Protein AF-A0A2N0D2Q7-F1 (afdb_monomer_lite)

Sequence (90 aa):
MTRPNASKPAYTPAPKPPYTGNGTEVVDNLTADTAPASRLLAIAAWHDRDWRGRERHGRHKRIAARLRQVAALVAATTVANDNAAVRAAA

Radius of gyration: 23.2 Å; chains: 1; bounding box: 57×54×51 Å

Organism: Rhizobium sullae (NCBI:txid50338)

Foldseek 3Di:
DDDDDPDDDDDDDDDDPDDPDPLCVVLVPDALVNDALVVLQVVLVVLQDDDPPDGRPVSSVVNSVSSNVRSVVRVVVVVVVVVVVVVVVD

Structure (mmCIF, N/CA/C/O backbone):
data_AF-A0A2N0D2Q7-F1
#
_entry.id   AF-A0A2N0D2Q7-F1
#
loop_
_atom_site.group_PDB
_atom_site.id
_atom_site.type_symbol
_atom_site.label_atom_id
_atom_site.label_alt_id
_atom_site.label_comp_id
_atom_site.label_asym_id
_atom_site.label_entity_id
_atom_site.label_seq_id
_atom_site.pdbx_PDB_ins_code
_atom_site.Cartn_x
_atom_site.Cartn_y
_atom_site.Cartn_z
_atom_site.occupancy
_atom_site.B_iso_or_equiv
_atom_site.auth_seq_id
_atom_site.auth_comp_id
_atom_site.auth_asym_id
_atom_site.auth_atom_id
_atom_site.pdbx_PDB_model_num
ATOM 1 N N . MET A 1 1 ? 34.892 49.966 -28.225 1.00 40.56 1 MET A N 1
ATOM 2 C CA . MET A 1 1 ? 34.788 49.690 -26.774 1.00 40.56 1 MET A CA 1
ATOM 3 C C . MET A 1 1 ? 33.956 48.427 -26.586 1.00 40.56 1 MET A C 1
ATOM 5 O O . MET A 1 1 ? 32.743 48.495 -26.717 1.00 40.56 1 MET A O 1
ATOM 9 N N . THR A 1 2 ? 34.589 47.277 -26.345 1.00 53.41 2 THR A N 1
ATOM 10 C CA . THR A 1 2 ? 33.900 45.983 -26.165 1.00 53.41 2 THR A CA 1
ATOM 11 C C . THR A 1 2 ? 33.968 45.608 -24.688 1.00 53.41 2 THR A C 1
ATOM 13 O O . THR A 1 2 ? 35.058 45.515 -24.131 1.00 53.41 2 THR A O 1
ATOM 16 N N . ARG A 1 3 ? 32.815 45.454 -24.028 1.00 54.00 3 ARG A N 1
ATOM 17 C CA . ARG A 1 3 ? 32.745 45.030 -22.621 1.00 54.00 3 ARG A CA 1
ATOM 18 C C . ARG A 1 3 ? 33.113 43.542 -22.514 1.00 54.00 3 ARG A C 1
ATOM 20 O O . ARG A 1 3 ? 32.562 42.758 -23.288 1.00 54.00 3 ARG A O 1
ATOM 27 N N . PRO A 1 4 ? 33.986 43.124 -21.582 1.00 61.34 4 PRO A N 1
ATOM 28 C CA . PRO A 1 4 ? 34.257 41.708 -21.374 1.00 61.34 4 PRO A CA 1
ATOM 29 C C . PRO A 1 4 ? 33.013 41.017 -20.798 1.00 61.34 4 PRO A C 1
ATOM 31 O O . PRO A 1 4 ? 32.495 41.401 -19.750 1.00 61.34 4 PRO A O 1
ATOM 34 N N . ASN A 1 5 ? 32.522 40.006 -21.514 1.00 63.50 5 ASN A N 1
ATOM 35 C CA . ASN A 1 5 ? 31.451 39.126 -21.062 1.00 63.50 5 ASN A CA 1
ATOM 36 C C . ASN A 1 5 ? 32.043 38.124 -20.059 1.00 63.50 5 ASN A C 1
ATOM 38 O O . ASN A 1 5 ? 32.733 37.181 -20.450 1.00 63.50 5 ASN A O 1
ATOM 42 N N . ALA A 1 6 ? 31.833 38.362 -18.763 1.00 65.81 6 ALA A N 1
ATOM 43 C CA . ALA A 1 6 ? 32.274 37.456 -17.710 1.00 65.81 6 ALA A CA 1
ATOM 44 C C . ALA A 1 6 ? 31.496 36.134 -17.818 1.00 65.81 6 ALA A C 1
ATOM 46 O O . ALA A 1 6 ? 30.322 36.047 -17.454 1.00 65.81 6 ALA A O 1
ATOM 47 N N . SER A 1 7 ? 32.152 35.104 -18.351 1.00 70.06 7 SER A N 1
ATOM 48 C CA . SER A 1 7 ? 31.593 33.754 -18.420 1.00 70.06 7 SER A CA 1
ATOM 49 C C . SER A 1 7 ? 31.389 33.231 -16.998 1.00 70.06 7 SER A C 1
ATOM 51 O O . SER A 1 7 ? 32.319 33.250 -16.192 1.00 70.06 7 SER A O 1
ATOM 53 N N . LYS A 1 8 ? 30.168 32.793 -16.663 1.00 72.12 8 LYS A N 1
ATOM 54 C CA . LYS A 1 8 ? 29.886 32.184 -15.355 1.00 72.12 8 LYS A CA 1
ATOM 55 C C . LYS A 1 8 ? 30.752 30.926 -15.181 1.00 72.12 8 LYS A C 1
ATOM 57 O O . LYS A 1 8 ? 30.877 30.165 -16.142 1.00 72.12 8 LYS A O 1
ATOM 62 N N . PRO A 1 9 ? 31.323 30.681 -13.988 1.00 72.69 9 PRO A N 1
ATOM 63 C CA . PRO A 1 9 ? 32.077 29.461 -13.737 1.00 72.69 9 PRO A CA 1
ATOM 64 C C . PRO A 1 9 ? 31.177 28.237 -13.932 1.00 72.69 9 PRO A C 1
ATOM 66 O O . PRO A 1 9 ? 29.998 28.250 -13.565 1.00 72.69 9 PRO A O 1
ATOM 69 N N . ALA A 1 10 ? 31.737 27.186 -14.531 1.00 78.75 10 ALA A N 1
ATOM 70 C CA . ALA A 1 10 ? 31.045 25.919 -14.706 1.00 78.75 10 ALA A CA 1
ATOM 71 C C . ALA A 1 10 ? 30.671 25.341 -13.332 1.00 78.75 10 ALA A C 1
ATOM 73 O O . ALA A 1 10 ? 31.507 25.257 -12.433 1.00 78.75 10 ALA A O 1
ATOM 74 N N . TYR A 1 11 ? 29.406 24.953 -13.165 1.00 78.62 11 TYR A N 1
ATOM 75 C CA . TYR A 1 11 ? 28.974 24.233 -11.975 1.00 78.62 11 TYR A CA 1
ATOM 76 C C . TYR A 1 11 ? 29.500 22.799 -12.041 1.00 78.62 11 TYR A C 1
ATOM 78 O O . TYR A 1 11 ? 29.056 22.013 -12.880 1.00 78.62 11 TYR A O 1
ATOM 86 N N . THR A 1 12 ? 30.418 22.459 -11.141 1.00 76.56 12 THR A N 1
ATOM 87 C CA . THR A 1 12 ? 30.857 21.079 -10.923 1.00 76.56 12 THR A CA 1
ATOM 88 C C . THR A 1 12 ? 30.094 20.527 -9.716 1.00 76.56 12 THR A C 1
ATOM 90 O O . THR A 1 12 ? 30.375 20.948 -8.590 1.00 76.56 12 THR A O 1
ATOM 93 N N . PRO A 1 13 ? 29.106 19.631 -9.896 1.00 79.56 13 PRO A N 1
ATOM 94 C CA . PRO A 1 13 ? 28.424 19.022 -8.764 1.00 79.56 13 PRO A CA 1
ATOM 95 C C . PRO A 1 13 ? 29.413 18.200 -7.936 1.00 79.56 13 PRO A C 1
ATOM 97 O O . PRO A 1 13 ? 30.194 17.418 -8.479 1.00 79.56 13 PRO A O 1
ATOM 100 N N . ALA A 1 14 ? 29.359 18.363 -6.614 1.00 82.06 14 ALA A N 1
ATOM 101 C CA . ALA A 1 14 ? 30.099 17.504 -5.701 1.00 82.06 14 ALA A CA 1
ATOM 102 C C . ALA A 1 14 ? 29.647 16.035 -5.865 1.00 82.06 14 ALA A C 1
ATOM 104 O O . ALA A 1 14 ? 28.467 15.792 -6.153 1.00 82.06 14 ALA A O 1
ATOM 105 N N . PRO A 1 15 ? 30.540 15.047 -5.659 1.00 80.06 15 PRO A N 1
ATOM 106 C CA . PRO A 1 15 ? 30.166 13.640 -5.692 1.00 80.06 15 PRO A CA 1
ATOM 107 C C . PRO A 1 15 ? 29.069 13.373 -4.660 1.00 80.06 15 PRO A C 1
ATOM 109 O O . PRO A 1 15 ? 29.263 13.571 -3.460 1.00 80.06 15 PRO A O 1
ATOM 112 N N . LYS A 1 16 ? 27.894 12.938 -5.124 1.00 79.81 16 LYS A N 1
ATOM 113 C CA . LYS A 1 16 ? 26.809 12.551 -4.224 1.00 79.81 16 LYS A CA 1
ATOM 114 C C . LYS A 1 16 ? 27.183 11.213 -3.574 1.00 79.81 16 LYS A C 1
ATOM 116 O O . LYS A 1 16 ? 27.500 10.280 -4.316 1.00 79.81 16 LYS A O 1
ATOM 121 N N . PRO A 1 17 ? 27.131 11.084 -2.236 1.00 78.81 17 PRO A N 1
ATOM 122 C CA . PRO A 1 17 ? 27.329 9.792 -1.596 1.00 78.81 17 PRO A CA 1
ATOM 123 C C . PRO A 1 17 ? 26.323 8.768 -2.149 1.00 78.81 17 PRO A C 1
ATOM 125 O O . PRO A 1 17 ? 25.193 9.144 -2.496 1.00 78.81 17 PRO A O 1
ATOM 128 N N . PRO A 1 18 ? 26.714 7.485 -2.264 1.00 79.81 18 PRO A N 1
ATOM 129 C CA . PRO A 1 18 ? 25.820 6.450 -2.755 1.00 79.81 18 PRO A CA 1
ATOM 130 C C . PRO A 1 18 ? 24.587 6.376 -1.856 1.00 79.81 18 PRO A C 1
ATOM 132 O O . PRO A 1 18 ? 24.681 6.408 -0.631 1.00 79.81 18 PRO A O 1
ATOM 135 N N . TYR A 1 19 ? 23.412 6.302 -2.475 1.00 77.31 19 TYR A N 1
ATOM 136 C CA . TYR A 1 19 ? 22.171 6.114 -1.741 1.00 77.31 19 TYR A CA 1
ATOM 137 C C . TYR A 1 19 ? 22.163 4.710 -1.129 1.00 77.31 19 TYR A C 1
ATOM 139 O O . TYR A 1 19 ? 22.149 3.719 -1.855 1.00 77.31 19 TYR A O 1
ATOM 147 N N . THR A 1 20 ? 22.189 4.643 0.200 1.00 80.00 20 THR A N 1
ATOM 148 C CA . THR A 1 20 ? 22.220 3.393 0.979 1.00 80.00 20 THR A CA 1
ATOM 149 C C . THR A 1 20 ? 20.830 2.849 1.308 1.00 80.00 20 THR A C 1
ATOM 151 O O . THR A 1 20 ? 20.702 1.821 1.966 1.00 80.00 20 THR A O 1
ATOM 154 N N . GLY A 1 21 ? 19.788 3.546 0.866 1.00 77.25 21 GLY A N 1
ATOM 155 C CA . GLY A 1 21 ? 18.407 3.219 1.152 1.00 77.25 21 GLY A CA 1
ATOM 156 C C . GLY A 1 21 ? 17.818 2.089 0.297 1.00 77.25 21 GLY A C 1
ATOM 157 O O . GLY A 1 21 ? 18.299 1.783 -0.797 1.00 77.25 21 GLY A O 1
ATOM 158 N N . ASN A 1 22 ? 16.734 1.479 0.778 1.00 76.56 22 ASN A N 1
ATOM 159 C CA . ASN A 1 22 ? 15.997 0.417 0.082 1.00 76.56 22 ASN A CA 1
ATOM 160 C C . ASN A 1 22 ? 15.033 0.958 -0.995 1.00 76.56 22 ASN A C 1
ATOM 162 O O . ASN A 1 22 ? 14.508 0.190 -1.809 1.00 76.56 22 ASN A O 1
ATOM 166 N N . GLY A 1 23 ? 14.817 2.276 -1.044 1.00 75.81 23 GLY A N 1
ATOM 167 C CA . GLY A 1 23 ? 13.925 2.911 -2.008 1.00 75.81 23 GLY A CA 1
ATOM 168 C C . GLY A 1 23 ? 12.449 2.887 -1.621 1.00 75.81 23 GLY A C 1
ATOM 169 O O . GLY A 1 23 ? 11.641 3.306 -2.457 1.00 75.81 23 GLY A O 1
ATOM 170 N N . THR A 1 24 ? 12.105 2.402 -0.422 1.00 80.06 24 THR A N 1
ATOM 171 C CA . THR A 1 24 ? 10.740 2.308 0.120 1.00 80.06 24 THR A CA 1
ATOM 172 C C . THR A 1 24 ? 10.563 3.006 1.466 1.00 80.06 24 THR A C 1
ATOM 174 O O . THR A 1 24 ? 9.458 2.981 1.990 1.00 80.06 24 THR A O 1
ATOM 177 N N . GLU A 1 25 ? 11.572 3.697 1.993 1.00 83.88 25 GLU A N 1
ATOM 178 C CA . GLU A 1 25 ? 11.557 4.279 3.346 1.00 83.88 25 GLU A CA 1
ATOM 179 C C . GLU A 1 25 ? 10.393 5.253 3.547 1.00 83.88 25 GLU A C 1
ATOM 181 O O . GLU A 1 25 ? 9.796 5.321 4.615 1.00 83.88 25 GLU A O 1
ATOM 186 N N . VAL A 1 26 ? 10.028 5.991 2.495 1.00 81.12 26 VAL A N 1
ATOM 187 C CA . VAL A 1 26 ? 8.868 6.893 2.518 1.00 81.12 26 VAL A CA 1
ATOM 188 C C . VAL A 1 26 ? 7.559 6.112 2.622 1.00 81.12 26 VAL A C 1
ATOM 190 O O . VAL A 1 26 ? 6.648 6.544 3.315 1.00 81.12 26 VAL A O 1
ATOM 193 N N . VAL A 1 27 ? 7.463 4.967 1.942 1.00 82.44 27 VAL A N 1
ATOM 194 C CA . VAL A 1 27 ? 6.278 4.097 1.972 1.00 82.44 27 VAL A CA 1
ATOM 195 C C . VAL A 1 27 ? 6.162 3.390 3.318 1.00 82.44 27 VAL A C 1
ATOM 197 O O . VAL A 1 27 ? 5.057 3.216 3.817 1.00 82.44 27 VAL A O 1
ATOM 200 N N . ASP A 1 28 ? 7.297 3.016 3.907 1.00 80.38 28 ASP A N 1
ATOM 201 C CA . ASP A 1 28 ? 7.367 2.321 5.192 1.00 80.38 28 ASP A CA 1
ATOM 202 C C . ASP A 1 28 ? 6.841 3.170 6.360 1.00 80.38 28 ASP A C 1
ATOM 204 O O . ASP A 1 28 ? 6.367 2.616 7.347 1.00 80.38 28 ASP A O 1
ATOM 208 N N . ASN A 1 29 ? 6.846 4.497 6.220 1.00 81.44 29 ASN A N 1
ATOM 209 C CA . ASN A 1 29 ? 6.341 5.430 7.229 1.00 81.44 29 ASN A CA 1
ATOM 210 C C . ASN A 1 29 ? 4.869 5.839 7.024 1.00 81.44 29 ASN A C 1
ATOM 212 O O . ASN A 1 29 ? 4.376 6.707 7.741 1.00 81.44 29 ASN A O 1
ATOM 216 N N . LEU A 1 30 ? 4.159 5.268 6.043 1.00 82.62 30 LEU A N 1
ATOM 217 C CA . LEU A 1 30 ? 2.762 5.626 5.782 1.00 82.62 30 LEU A CA 1
ATOM 218 C C . LEU A 1 30 ? 1.819 4.921 6.765 1.00 82.62 30 LEU A C 1
ATOM 220 O O . LEU A 1 30 ? 1.802 3.696 6.866 1.00 82.62 30 LEU A O 1
ATOM 224 N N . THR A 1 31 ? 0.990 5.712 7.445 1.00 77.94 31 THR A N 1
ATOM 225 C CA . THR A 1 31 ? -0.035 5.250 8.395 1.00 77.94 31 THR A CA 1
ATOM 226 C C . THR A 1 31 ? -1.447 5.591 7.914 1.00 77.94 31 THR A C 1
ATOM 228 O O . THR A 1 31 ? -1.621 6.346 6.953 1.00 77.94 31 THR A O 1
ATOM 231 N N . ALA A 1 32 ? -2.462 5.069 8.615 1.00 72.25 32 ALA A N 1
ATOM 232 C CA . ALA A 1 32 ? -3.868 5.385 8.357 1.00 72.25 32 ALA A CA 1
ATOM 233 C C . ALA A 1 32 ? -4.161 6.893 8.464 1.00 72.25 32 ALA A C 1
ATOM 235 O O . ALA A 1 32 ? -4.925 7.42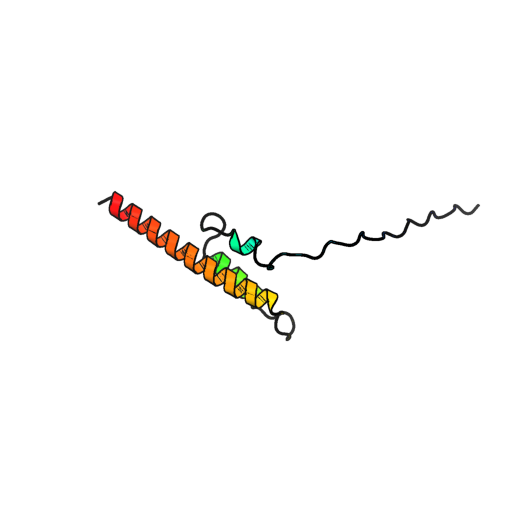5 7.662 1.00 72.25 32 ALA A O 1
ATOM 236 N N . ASP A 1 33 ? -3.482 7.582 9.385 1.00 76.12 33 ASP A N 1
ATOM 237 C CA . ASP A 1 33 ? -3.609 9.030 9.590 1.00 76.12 33 ASP A CA 1
ATOM 238 C C . ASP A 1 33 ? -2.970 9.843 8.456 1.00 76.12 33 ASP A C 1
ATOM 240 O O . ASP A 1 33 ? -3.334 10.991 8.213 1.00 76.12 33 ASP A O 1
ATOM 244 N N . THR A 1 34 ? -2.008 9.248 7.744 1.00 81.88 34 THR A N 1
ATOM 245 C CA . THR A 1 34 ? -1.287 9.922 6.659 1.00 81.88 34 THR A CA 1
ATOM 246 C C . THR A 1 34 ? -2.067 9.860 5.348 1.00 81.88 34 THR A C 1
ATOM 248 O O . THR A 1 34 ? -2.133 10.839 4.603 1.00 81.88 34 THR A O 1
ATOM 251 N N . ALA A 1 35 ? -2.636 8.696 5.026 1.00 83.69 35 ALA A N 1
ATOM 252 C CA . ALA A 1 35 ? -3.443 8.512 3.828 1.00 83.69 35 ALA A CA 1
ATOM 253 C C . ALA A 1 35 ? -4.400 7.318 3.972 1.00 83.69 35 ALA A C 1
ATOM 255 O O . ALA A 1 35 ? -3.989 6.253 4.438 1.00 83.69 35 ALA A O 1
ATOM 256 N N . PRO A 1 36 ? -5.644 7.429 3.469 1.00 87.69 36 PRO A N 1
ATOM 257 C CA . PRO A 1 36 ? -6.561 6.300 3.447 1.00 87.69 36 PRO A CA 1
ATOM 258 C C . PRO A 1 36 ? -6.055 5.201 2.503 1.00 87.69 36 PRO A C 1
ATOM 260 O O . PRO A 1 36 ? -5.435 5.480 1.468 1.00 87.69 36 PRO A O 1
ATOM 263 N N . ALA A 1 37 ? -6.397 3.945 2.809 1.00 89.25 37 ALA A N 1
ATOM 264 C CA . ALA A 1 37 ? -5.998 2.774 2.023 1.00 89.25 37 ALA A CA 1
ATOM 265 C C . ALA A 1 37 ? -6.339 2.907 0.525 1.00 89.25 37 ALA A C 1
ATOM 267 O O . ALA A 1 37 ? -5.535 2.544 -0.334 1.00 89.25 37 ALA A O 1
ATOM 268 N N . SER A 1 38 ? -7.488 3.503 0.190 1.00 89.81 38 SER A N 1
ATOM 269 C CA . SER A 1 38 ? -7.907 3.753 -1.197 1.00 89.81 38 SER A CA 1
ATOM 270 C C . SER A 1 38 ? -6.917 4.631 -1.971 1.00 89.81 38 SER A C 1
ATOM 272 O O . SER A 1 38 ? -6.622 4.365 -3.139 1.00 89.81 38 SER A O 1
ATOM 274 N N . ARG A 1 39 ? -6.337 5.646 -1.319 1.00 89.69 39 ARG A N 1
ATOM 275 C CA . ARG A 1 39 ? -5.336 6.521 -1.934 1.00 89.69 39 ARG A CA 1
ATOM 276 C C . ARG A 1 39 ? -4.005 5.802 -2.126 1.00 89.69 39 ARG A C 1
ATOM 278 O O . ARG A 1 39 ? -3.386 5.961 -3.176 1.00 89.69 39 ARG A O 1
ATOM 285 N N . LEU A 1 40 ? -3.596 4.972 -1.167 1.00 90.44 40 LEU A N 1
ATOM 286 C CA . LEU A 1 40 ? -2.395 4.137 -1.289 1.00 90.44 40 LEU A CA 1
ATOM 287 C C . LEU A 1 40 ? -2.501 3.161 -2.472 1.00 90.44 40 LEU A C 1
ATOM 289 O O . LEU A 1 40 ? -1.549 3.018 -3.240 1.00 90.44 40 LEU A O 1
ATOM 293 N N . LEU A 1 41 ? -3.678 2.564 -2.683 1.00 92.00 41 LEU A N 1
ATOM 294 C CA . LEU A 1 41 ? -3.949 1.694 -3.832 1.00 92.00 41 LEU A CA 1
ATOM 295 C C . LEU A 1 41 ? -3.911 2.450 -5.168 1.00 92.00 41 LEU A C 1
ATOM 297 O O . LEU A 1 41 ? -3.340 1.947 -6.136 1.00 92.00 41 LEU A O 1
ATOM 301 N N . ALA A 1 42 ? -4.452 3.670 -5.226 1.00 89.75 42 ALA A N 1
ATOM 302 C CA . ALA A 1 42 ? -4.379 4.504 -6.427 1.00 89.75 42 ALA A CA 1
ATOM 303 C C . ALA A 1 42 ? -2.925 4.862 -6.792 1.00 89.75 42 ALA A C 1
ATOM 305 O O . ALA A 1 42 ? -2.539 4.817 -7.962 1.00 89.75 42 ALA A O 1
ATOM 306 N N . ILE A 1 43 ? -2.093 5.161 -5.791 1.00 88.56 43 ILE A N 1
ATOM 307 C CA . ILE A 1 43 ? -0.663 5.432 -5.987 1.00 88.56 43 ILE A CA 1
ATOM 308 C C . ILE A 1 43 ? 0.073 4.154 -6.417 1.00 88.56 43 ILE A C 1
ATOM 310 O O . ILE A 1 43 ? 0.904 4.207 -7.325 1.00 88.56 43 ILE A O 1
ATOM 314 N N . ALA A 1 44 ? -0.260 2.994 -5.842 1.00 89.44 44 ALA A N 1
ATOM 315 C CA . ALA A 1 44 ? 0.297 1.711 -6.275 1.00 89.44 44 ALA A CA 1
ATOM 316 C C . ALA A 1 44 ? -0.022 1.431 -7.753 1.00 89.44 44 ALA A C 1
ATOM 318 O O . ALA A 1 44 ? 0.870 1.072 -8.519 1.00 89.44 44 ALA A O 1
ATOM 319 N N . ALA A 1 45 ? -1.264 1.678 -8.180 1.00 88.00 45 ALA A N 1
ATOM 320 C CA . ALA A 1 45 ? -1.672 1.544 -9.577 1.00 88.00 45 ALA A CA 1
ATOM 321 C C . ALA A 1 45 ? -0.927 2.524 -10.499 1.00 88.00 45 ALA A C 1
ATOM 323 O O . ALA A 1 45 ? -0.556 2.165 -11.615 1.00 88.00 45 ALA A O 1
ATOM 324 N N . TRP A 1 46 ? -0.649 3.747 -10.035 1.00 87.00 46 TRP A N 1
ATOM 325 C CA . TRP A 1 46 ? 0.197 4.690 -10.770 1.00 87.00 46 TRP A CA 1
ATOM 326 C C . TRP A 1 46 ? 1.643 4.191 -10.910 1.00 87.00 46 TRP A C 1
ATOM 328 O O . TRP A 1 46 ? 2.245 4.353 -11.974 1.00 87.00 46 TRP A O 1
ATOM 338 N N . HIS A 1 47 ? 2.193 3.563 -9.864 1.00 84.38 47 HIS A N 1
ATOM 339 C CA . HIS A 1 47 ? 3.526 2.955 -9.890 1.00 84.38 47 HIS A CA 1
ATOM 340 C C . HIS A 1 47 ? 3.607 1.719 -10.790 1.00 84.38 47 HIS A C 1
ATOM 342 O O . HIS A 1 47 ? 4.668 1.490 -11.362 1.00 84.38 47 HIS A O 1
ATOM 348 N N . ASP A 1 48 ? 2.519 0.969 -10.953 1.00 82.06 48 ASP A N 1
ATOM 349 C CA . ASP A 1 48 ? 2.448 -0.151 -11.900 1.00 82.06 48 ASP A CA 1
ATOM 350 C C . ASP A 1 48 ? 2.152 0.293 -13.336 1.00 82.06 48 ASP A C 1
ATOM 352 O O . ASP A 1 48 ? 2.465 -0.429 -14.281 1.00 82.06 48 ASP A O 1
ATOM 356 N N 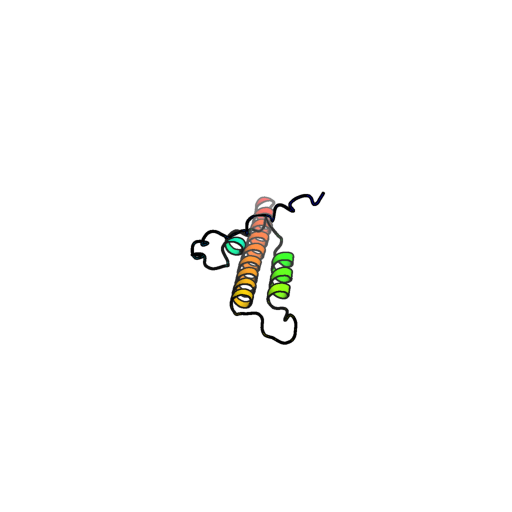. ARG A 1 49 ? 1.576 1.486 -13.529 1.00 76.44 49 ARG A N 1
ATOM 357 C CA . ARG A 1 49 ? 1.205 1.983 -14.856 1.00 76.44 49 ARG A CA 1
ATOM 358 C C . ARG A 1 49 ? 2.429 2.212 -15.734 1.00 76.44 49 ARG A C 1
ATOM 360 O O . ARG A 1 49 ? 3.275 3.059 -15.444 1.00 76.44 49 ARG A O 1
ATOM 367 N N . ASP A 1 50 ? 2.464 1.505 -16.850 1.00 66.25 50 ASP A N 1
ATOM 368 C CA . ASP A 1 50 ? 3.498 1.603 -17.866 1.00 66.25 50 ASP A CA 1
ATOM 369 C C . ASP A 1 50 ? 3.501 2.988 -18.539 1.00 66.25 50 ASP A C 1
ATOM 371 O O . ASP A 1 50 ? 2.466 3.462 -19.009 1.00 66.25 50 ASP A O 1
ATOM 375 N N . TRP A 1 51 ? 4.652 3.666 -18.579 1.00 57.53 51 TRP A N 1
ATOM 376 C CA . TRP A 1 51 ? 4.806 4.909 -19.341 1.00 57.53 51 TRP A CA 1
ATOM 377 C C . TRP A 1 51 ? 5.653 4.585 -20.575 1.00 57.53 51 TRP A C 1
ATOM 379 O O . TRP A 1 51 ? 6.877 4.537 -20.488 1.00 57.53 51 TRP A O 1
ATOM 389 N N . ARG A 1 52 ? 4.990 4.425 -21.730 1.00 54.72 52 ARG A N 1
ATOM 390 C CA . ARG A 1 52 ? 5.584 4.256 -23.078 1.00 54.72 52 ARG A CA 1
ATOM 391 C C . ARG A 1 52 ? 6.055 2.846 -23.489 1.00 54.72 52 ARG A C 1
ATOM 393 O O . ARG A 1 52 ? 7.051 2.734 -24.200 1.00 54.72 52 ARG A O 1
ATOM 400 N N . GLY A 1 53 ? 5.334 1.786 -23.129 1.00 54.09 53 GLY A N 1
ATOM 401 C CA . GLY A 1 53 ? 5.559 0.439 -23.677 1.00 54.09 53 GLY A CA 1
ATOM 402 C C . GLY A 1 53 ? 6.829 -0.243 -23.161 1.00 54.09 53 GLY A C 1
ATOM 403 O O . GLY A 1 53 ? 7.377 -1.111 -23.838 1.00 54.09 53 GLY A O 1
ATOM 404 N N . ARG A 1 54 ? 7.330 0.169 -21.993 1.00 58.62 54 ARG A N 1
ATOM 405 C CA . ARG A 1 54 ? 8.498 -0.429 -21.337 1.00 58.62 54 ARG A CA 1
ATOM 406 C C . ARG A 1 54 ? 8.199 -0.612 -19.868 1.00 58.62 54 ARG A C 1
ATOM 408 O O . ARG A 1 54 ? 8.093 0.396 -19.168 1.00 58.62 54 ARG A O 1
ATOM 415 N N . GLU A 1 55 ? 8.189 -1.876 -19.429 1.00 55.69 55 GLU A N 1
ATOM 416 C CA . GLU A 1 55 ? 7.967 -2.231 -18.029 1.00 55.69 55 GLU A CA 1
ATOM 417 C C . GLU A 1 55 ? 8.728 -1.272 -17.112 1.00 55.69 55 GLU A C 1
ATOM 419 O O . GLU A 1 55 ? 9.958 -1.151 -17.192 1.00 55.69 55 GLU A O 1
ATOM 424 N N . ARG A 1 56 ? 8.004 -0.581 -16.223 1.00 62.56 56 ARG A N 1
ATOM 425 C CA . ARG A 1 56 ? 8.657 0.252 -15.215 1.00 62.56 56 ARG A CA 1
ATOM 426 C C . ARG A 1 56 ? 9.670 -0.599 -14.445 1.00 62.56 56 ARG A C 1
ATOM 428 O O . ARG A 1 56 ? 9.343 -1.675 -13.943 1.00 62.56 56 ARG A O 1
ATOM 435 N N . HIS A 1 57 ? 10.897 -0.078 -14.344 1.00 67.75 57 HIS A N 1
ATOM 436 C CA . HIS A 1 57 ? 12.026 -0.706 -13.654 1.00 67.75 57 HIS A CA 1
ATOM 437 C C . HIS A 1 57 ? 11.606 -1.325 -12.314 1.00 67.75 57 HIS A C 1
ATOM 439 O O . HIS A 1 57 ? 10.809 -0.728 -11.589 1.00 67.75 57 HIS A O 1
ATOM 445 N N . GLY A 1 58 ? 12.199 -2.465 -11.934 1.00 74.25 58 GLY A N 1
ATOM 446 C CA . GLY A 1 58 ? 11.808 -3.266 -10.759 1.00 74.25 58 GLY A CA 1
ATOM 447 C C . GLY A 1 58 ? 11.688 -2.507 -9.426 1.00 74.25 58 GLY A C 1
ATOM 448 O O . GLY A 1 58 ? 11.027 -2.975 -8.504 1.00 74.25 58 GLY A O 1
ATOM 4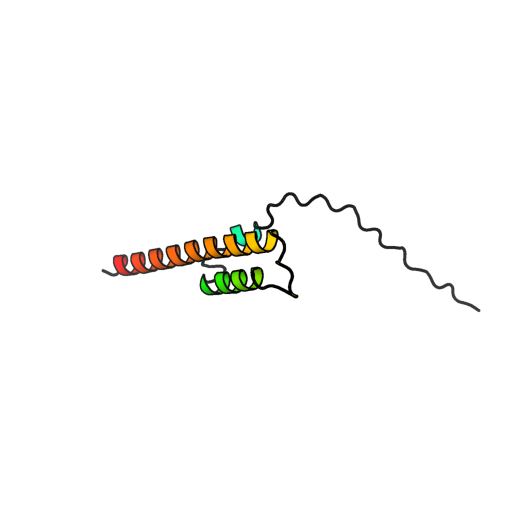49 N N . ARG A 1 59 ? 12.253 -1.298 -9.308 1.00 79.12 59 ARG A N 1
ATOM 450 C CA . ARG A 1 59 ? 11.984 -0.379 -8.192 1.00 79.12 59 ARG A CA 1
ATOM 451 C C . ARG A 1 59 ? 10.512 0.059 -8.108 1.00 79.12 59 ARG A C 1
ATOM 453 O O . ARG A 1 59 ? 9.965 0.065 -7.014 1.00 79.12 59 ARG A O 1
ATOM 460 N N . HIS A 1 60 ? 9.858 0.398 -9.218 1.00 84.56 60 HIS A N 1
ATOM 461 C CA . HIS A 1 60 ? 8.450 0.811 -9.205 1.00 84.56 60 HIS A CA 1
ATOM 462 C C . HIS A 1 60 ? 7.519 -0.344 -8.835 1.00 84.56 60 HIS A C 1
ATOM 464 O O . HIS A 1 60 ? 6.646 -0.139 -7.999 1.00 84.56 60 HIS A O 1
ATOM 470 N N . LYS A 1 61 ? 7.773 -1.553 -9.359 1.00 84.75 61 LYS A N 1
ATOM 471 C CA . LYS A 1 61 ? 7.051 -2.774 -8.965 1.00 84.75 61 LYS A CA 1
ATOM 472 C C . LYS A 1 61 ?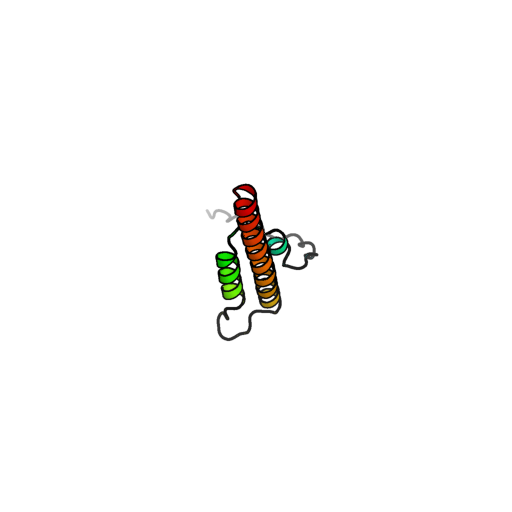 7.203 -3.051 -7.459 1.00 84.75 61 LYS A C 1
ATOM 474 O O . LYS A 1 61 ? 6.217 -3.326 -6.782 1.00 84.75 61 LYS A O 1
ATOM 479 N N . ARG A 1 62 ? 8.416 -2.898 -6.903 1.00 86.94 62 ARG A N 1
ATOM 480 C CA . ARG A 1 62 ? 8.663 -3.013 -5.448 1.00 86.94 62 ARG A CA 1
ATOM 481 C C . ARG A 1 62 ? 7.883 -1.978 -4.636 1.00 86.94 62 ARG A C 1
ATOM 483 O O . ARG A 1 62 ? 7.249 -2.339 -3.650 1.00 86.94 62 ARG A O 1
ATOM 490 N N . ILE A 1 63 ? 7.879 -0.717 -5.069 1.00 87.69 63 ILE A N 1
ATOM 491 C CA . ILE A 1 63 ? 7.113 0.353 -4.411 1.00 87.69 63 ILE A CA 1
ATOM 492 C C . ILE A 1 63 ? 5.607 0.066 -4.472 1.00 87.69 63 ILE A C 1
ATOM 494 O O . ILE A 1 63 ? 4.930 0.182 -3.455 1.00 87.69 63 ILE A O 1
ATOM 498 N N . ALA A 1 64 ? 5.081 -0.361 -5.623 1.00 89.25 64 ALA A N 1
ATOM 499 C CA . ALA A 1 64 ? 3.670 -0.711 -5.773 1.00 89.25 64 ALA A CA 1
ATOM 500 C C . ALA A 1 64 ? 3.267 -1.887 -4.870 1.00 89.25 64 ALA A C 1
ATOM 502 O O . ALA A 1 64 ? 2.239 -1.827 -4.196 1.00 89.25 64 ALA A O 1
ATOM 503 N N . ALA A 1 65 ? 4.087 -2.941 -4.807 1.00 90.19 65 ALA A N 1
ATOM 504 C CA . ALA A 1 65 ? 3.862 -4.070 -3.909 1.00 90.19 65 ALA A CA 1
ATOM 505 C C . ALA A 1 65 ? 3.850 -3.627 -2.439 1.00 90.19 65 ALA A C 1
ATOM 507 O O . ALA A 1 65 ? 2.947 -3.998 -1.688 1.00 90.19 65 ALA A O 1
ATOM 508 N N . ARG A 1 66 ? 4.804 -2.777 -2.041 1.00 91.00 66 ARG A N 1
ATOM 509 C CA . ARG A 1 66 ? 4.876 -2.269 -0.670 1.00 91.00 66 ARG A CA 1
ATOM 510 C C . ARG A 1 66 ? 3.686 -1.374 -0.319 1.00 91.00 66 ARG A C 1
ATOM 512 O O . ARG A 1 66 ? 3.092 -1.554 0.737 1.00 91.00 66 ARG A O 1
ATOM 519 N N . LEU A 1 67 ? 3.268 -0.492 -1.226 1.00 91.19 67 LEU A N 1
ATOM 520 C CA . LEU A 1 67 ? 2.072 0.343 -1.058 1.00 91.19 67 LEU A CA 1
ATOM 521 C C . LEU A 1 67 ? 0.802 -0.490 -0.849 1.00 91.19 67 LEU A C 1
ATOM 523 O O . LEU A 1 67 ? -0.027 -0.133 -0.017 1.00 91.19 67 LEU A O 1
ATOM 527 N N . ARG A 1 68 ? 0.655 -1.617 -1.558 1.00 92.38 68 ARG A N 1
ATOM 528 C CA . ARG A 1 68 ? -0.471 -2.545 -1.353 1.00 92.38 68 ARG A CA 1
ATOM 529 C C . ARG A 1 68 ? -0.440 -3.207 0.021 1.00 92.38 68 ARG A C 1
ATOM 531 O O . ARG A 1 68 ? -1.486 -3.318 0.651 1.00 92.38 68 ARG A O 1
ATOM 538 N N . GLN A 1 69 ? 0.739 -3.620 0.490 1.00 91.00 69 GLN A N 1
ATOM 539 C CA . GLN A 1 69 ? 0.893 -4.185 1.835 1.00 91.00 69 GLN A CA 1
ATOM 540 C C . GLN A 1 69 ? 0.500 -3.166 2.906 1.00 91.00 69 GLN A C 1
ATOM 542 O O . GLN A 1 69 ? -0.283 -3.484 3.796 1.00 91.00 69 GLN A O 1
ATOM 547 N N . VAL A 1 70 ? 0.987 -1.928 2.789 1.00 89.75 70 VAL A N 1
ATOM 548 C CA . VAL A 1 70 ? 0.638 -0.860 3.733 1.00 89.75 70 VAL A CA 1
ATOM 549 C C . VAL A 1 70 ? -0.855 -0.537 3.667 1.00 89.75 70 VAL A C 1
ATOM 551 O O . VAL A 1 70 ? -1.488 -0.411 4.707 1.00 89.75 70 VAL A O 1
ATOM 554 N N . ALA A 1 71 ? -1.458 -0.491 2.475 1.00 90.69 71 ALA A N 1
ATOM 555 C CA . ALA A 1 71 ? -2.900 -0.289 2.335 1.00 90.69 71 ALA A CA 1
ATOM 556 C C . ALA A 1 71 ? -3.723 -1.373 3.052 1.00 90.69 71 ALA A C 1
ATOM 558 O O . ALA A 1 71 ? -4.726 -1.051 3.688 1.00 90.69 71 ALA A O 1
ATOM 559 N N . ALA A 1 72 ? -3.290 -2.637 2.986 1.00 89.94 72 ALA A N 1
ATOM 560 C CA . ALA A 1 72 ? -3.940 -3.736 3.698 1.00 89.94 72 ALA A CA 1
ATOM 561 C C . ALA A 1 72 ? -3.825 -3.584 5.224 1.00 89.94 72 ALA A C 1
ATOM 563 O O . ALA A 1 72 ? -4.813 -3.780 5.928 1.00 89.94 72 ALA A O 1
ATOM 564 N N . LEU A 1 73 ? -2.654 -3.177 5.729 1.00 88.56 73 LEU A N 1
ATOM 565 C CA . LEU A 1 73 ? -2.456 -2.895 7.155 1.00 88.56 73 LEU A CA 1
ATOM 566 C C . LEU A 1 73 ? -3.332 -1.729 7.623 1.00 88.56 73 LEU A C 1
ATOM 568 O O . LEU A 1 73 ? -4.013 -1.844 8.634 1.00 88.56 73 LEU A O 1
ATOM 572 N N . VAL A 1 74 ? -3.366 -0.635 6.859 1.00 86.81 74 VAL A N 1
ATOM 573 C CA . VAL A 1 74 ? -4.198 0.539 7.153 1.00 86.81 74 VAL A CA 1
ATOM 574 C C . VAL A 1 74 ? -5.675 0.159 7.234 1.00 86.81 74 VAL A C 1
ATOM 576 O O . VAL A 1 74 ? -6.334 0.500 8.211 1.00 86.81 74 VAL A O 1
ATOM 579 N N . ALA A 1 75 ? -6.183 -0.589 6.251 1.00 86.94 75 ALA A N 1
ATOM 580 C CA . ALA A 1 75 ? -7.574 -1.033 6.245 1.00 86.94 75 A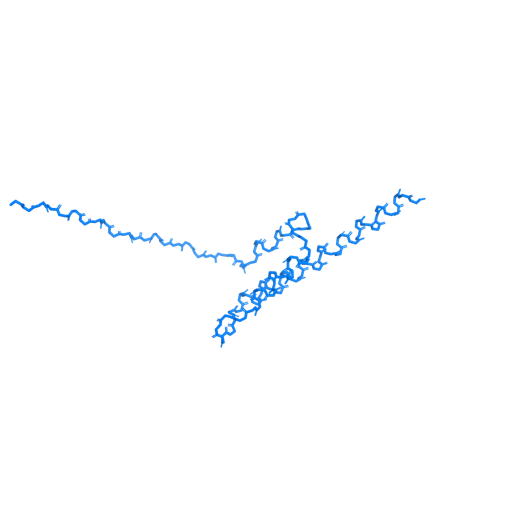LA A CA 1
ATOM 581 C C . ALA A 1 75 ? -7.899 -1.951 7.437 1.00 86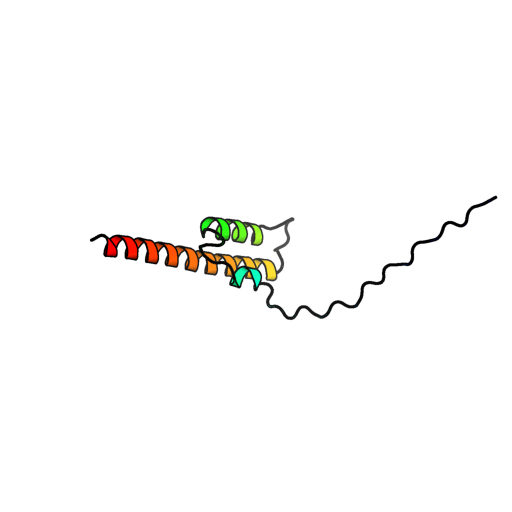.94 75 ALA A C 1
ATOM 583 O O . ALA A 1 75 ? -8.946 -1.795 8.063 1.00 86.94 75 ALA A O 1
ATOM 584 N N . ALA A 1 76 ? -6.996 -2.875 7.782 1.00 83.81 76 ALA A N 1
ATOM 585 C CA . ALA A 1 76 ? -7.175 -3.767 8.926 1.00 83.81 76 ALA A CA 1
ATOM 586 C C . ALA A 1 76 ? -7.227 -3.000 10.258 1.00 83.81 76 ALA A C 1
ATOM 588 O O . ALA A 1 76 ? -8.080 -3.288 11.096 1.00 83.81 76 ALA A O 1
ATOM 589 N N . THR A 1 77 ? -6.363 -1.996 10.438 1.00 83.94 77 THR A N 1
ATOM 590 C CA . THR A 1 77 ? -6.358 -1.152 11.641 1.00 83.94 77 THR A CA 1
ATOM 591 C C . THR A 1 77 ? -7.641 -0.333 11.767 1.00 83.94 77 THR A C 1
ATOM 593 O O . THR A 1 77 ? -8.194 -0.247 12.861 1.00 83.94 77 THR A O 1
ATOM 596 N N . THR A 1 78 ? -8.163 0.225 10.668 1.00 81.75 78 THR A N 1
ATOM 597 C CA . THR A 1 78 ? -9.449 0.944 10.687 1.00 81.75 78 THR A CA 1
ATOM 598 C C . THR A 1 78 ? -10.585 0.033 11.154 1.00 81.75 78 THR A C 1
ATOM 600 O O . THR A 1 78 ? -11.283 0.373 12.103 1.00 81.75 78 THR A O 1
ATOM 603 N N . VAL A 1 79 ? -10.700 -1.171 10.583 1.00 78.56 79 VAL A N 1
ATOM 604 C CA . VAL A 1 79 ? -11.735 -2.145 10.977 1.00 78.56 79 VAL A CA 1
ATOM 605 C C . VAL A 1 79 ? -11.601 -2.559 12.447 1.00 78.56 79 VAL A C 1
ATOM 607 O O . VAL A 1 79 ? -12.603 -2.714 13.146 1.00 78.56 79 VAL A O 1
ATOM 610 N N . ALA A 1 80 ? -10.374 -2.740 12.940 1.00 77.12 80 ALA A N 1
ATOM 611 C CA . ALA A 1 80 ? -10.136 -3.061 14.344 1.00 77.12 80 ALA A CA 1
ATOM 612 C C . ALA A 1 80 ? -10.606 -1.934 15.280 1.00 77.12 80 ALA A C 1
ATOM 614 O O . ALA A 1 80 ? -11.255 -2.212 16.291 1.00 77.12 80 ALA A O 1
ATOM 615 N N . ASN A 1 81 ? -10.329 -0.679 14.923 1.00 78.31 81 ASN A N 1
ATOM 616 C CA . ASN A 1 81 ? -10.737 0.489 15.701 1.00 78.31 81 ASN A CA 1
ATOM 617 C C . ASN A 1 81 ? -12.261 0.673 15.704 1.00 78.31 81 ASN A C 1
ATOM 619 O O . ASN A 1 81 ? -12.842 0.899 16.765 1.00 78.31 81 ASN A O 1
ATOM 623 N N . ASP A 1 82 ? -12.915 0.501 14.553 1.00 80.94 82 ASP A N 1
ATOM 624 C CA . ASP A 1 82 ? -14.374 0.604 14.433 1.00 80.94 82 ASP A CA 1
ATOM 625 C C . ASP A 1 82 ? -15.077 -0.455 15.299 1.00 80.94 82 ASP A C 1
ATOM 627 O O . ASP A 1 82 ? -15.999 -0.152 16.059 1.00 80.94 82 ASP A O 1
ATOM 631 N N . ASN A 1 83 ? -14.587 -1.699 15.273 1.00 75.62 83 ASN A N 1
ATOM 632 C CA . ASN A 1 83 ? -15.111 -2.779 16.112 1.00 75.62 83 ASN A CA 1
ATOM 633 C C . ASN A 1 83 ? -14.878 -2.532 17.611 1.00 75.62 83 ASN A C 1
ATOM 635 O O . ASN A 1 83 ? -15.735 -2.871 18.430 1.00 75.62 83 ASN A O 1
ATOM 639 N N . ALA A 1 84 ? -13.735 -1.953 17.991 1.00 75.81 84 ALA A N 1
ATOM 640 C CA . ALA A 1 84 ? -13.460 -1.586 19.378 1.00 75.81 84 ALA A CA 1
ATOM 641 C C . ALA A 1 84 ? -14.432 -0.505 19.878 1.00 75.81 84 ALA A C 1
ATOM 643 O O . ALA A 1 84 ? -14.944 -0.616 20.991 1.00 75.81 84 ALA A O 1
ATOM 644 N N . ALA A 1 85 ? -14.744 0.489 19.041 1.00 71.81 85 ALA A N 1
ATOM 645 C CA . ALA A 1 85 ? -15.710 1.534 19.367 1.00 71.81 85 ALA A CA 1
ATOM 646 C C . ALA A 1 85 ? -17.129 0.972 19.559 1.00 71.81 85 ALA A C 1
ATOM 648 O O . ALA A 1 85 ? -17.788 1.302 20.542 1.00 71.81 85 ALA A O 1
ATOM 649 N N . VAL A 1 86 ? -17.575 0.065 18.679 1.00 78.94 86 VAL A N 1
ATOM 650 C CA . VAL A 1 86 ? -18.881 -0.606 18.815 1.00 78.94 86 VAL A CA 1
ATOM 651 C C . VAL A 1 86 ? -18.959 -1.413 20.112 1.00 78.94 86 VAL A C 1
ATOM 653 O O . VAL A 1 86 ? -19.967 -1.355 20.809 1.00 78.94 86 VAL A O 1
ATOM 656 N N . ARG A 1 87 ? -17.890 -2.134 20.476 1.00 69.31 87 ARG A N 1
ATOM 657 C CA . ARG A 1 87 ? -17.848 -2.918 21.721 1.00 69.31 87 ARG A CA 1
ATOM 658 C C . ARG A 1 87 ? -17.793 -2.069 22.988 1.00 69.31 87 ARG A C 1
ATOM 660 O O . ARG A 1 87 ? -18.238 -2.544 24.020 1.00 69.31 87 ARG A O 1
ATOM 667 N N . ALA A 1 88 ? -17.230 -0.866 22.931 1.00 69.12 88 ALA A N 1
ATOM 668 C CA . ALA A 1 88 ? -17.222 0.060 24.063 1.00 69.12 88 ALA A CA 1
ATOM 669 C C . ALA A 1 88 ? -18.578 0.763 24.269 1.00 69.12 88 ALA A C 1
ATOM 671 O O . ALA A 1 88 ? -18.825 1.306 25.342 1.00 69.12 88 ALA A O 1
ATOM 672 N N . ALA A 1 89 ? -19.435 0.772 23.245 1.00 65.12 89 ALA A N 1
ATOM 673 C CA . ALA A 1 89 ? -20.763 1.381 23.275 1.00 65.12 89 ALA A CA 1
ATOM 674 C C . ALA A 1 89 ? -21.903 0.391 23.604 1.00 65.12 89 ALA A C 1
ATOM 676 O O . ALA A 1 89 ? -23.056 0.817 23.673 1.00 65.12 89 ALA A O 1
ATOM 677 N N . ALA A 1 90 ? -21.591 -0.900 23.773 1.00 57.81 90 ALA A N 1
ATOM 678 C CA . ALA A 1 90 ? -22.524 -1.984 24.098 1.00 57.81 90 ALA A CA 1
ATOM 679 C C . ALA A 1 90 ? -22.415 -2.386 25.575 1.00 57.81 90 ALA A C 1
ATOM 681 O O . ALA A 1 90 ? -23.474 -2.687 26.169 1.00 57.81 90 ALA A O 1
#

Secondary structure (DSSP, 8-state):
------PPPP--PPPPPP--S-S-HHHHT--TTT--HHHHHHHHHHHHS-SSSS---HHHHHHHHHHHHHHHHHHHHHHHHHHHHHHH--

pLDDT: mean 78.03, std 10.95, range [40.56, 92.38]